Protein AF-A0A660LHN9-F1 (afdb_monomer_lite)

Structure (mmCIF, N/CA/C/O backbone):
data_AF-A0A660LHN9-F1
#
_entry.id   AF-A0A660LHN9-F1
#
loop_
_atom_site.group_PDB
_atom_site.id
_atom_site.type_symbol
_atom_site.label_atom_id
_atom_site.label_alt_id
_atom_site.label_comp_id
_atom_site.label_asym_id
_atom_site.label_entity_id
_atom_site.label_seq_id
_atom_site.pdbx_PDB_ins_code
_atom_site.Cartn_x
_atom_site.Cartn_y
_atom_site.Cartn_z
_atom_site.occupancy
_atom_site.B_iso_or_equiv
_atom_site.auth_seq_id
_atom_site.auth_comp_id
_atom_site.auth_asym_id
_atom_site.auth_atom_id
_atom_site.pdbx_PDB_model_num
ATOM 1 N N . MET A 1 1 ? -8.538 -10.626 13.670 1.00 71.25 1 MET A N 1
ATOM 2 C CA . MET A 1 1 ? -9.237 -10.385 12.396 1.00 71.25 1 M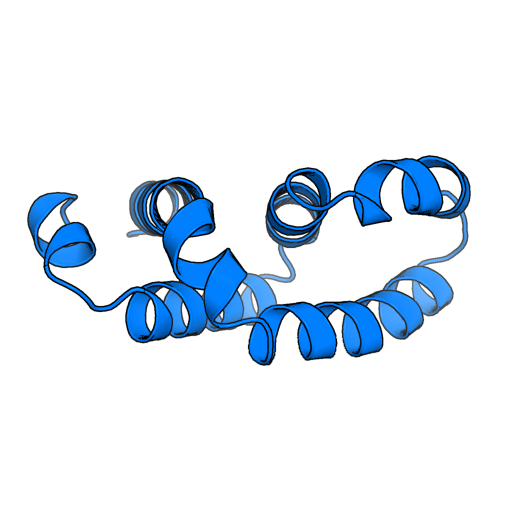ET A CA 1
ATOM 3 C C . MET A 1 1 ? -9.499 -8.906 12.288 1.00 71.25 1 MET A C 1
ATOM 5 O O . MET A 1 1 ? -10.116 -8.356 13.189 1.00 71.25 1 MET A O 1
ATOM 9 N N . THR A 1 2 ? -8.958 -8.286 11.251 1.00 85.62 2 THR A N 1
ATOM 10 C CA . THR A 1 2 ? -9.118 -6.857 10.973 1.00 85.62 2 THR A CA 1
ATOM 11 C C . THR A 1 2 ? -10.307 -6.674 10.034 1.00 85.62 2 THR A C 1
ATOM 13 O O . THR A 1 2 ? -10.441 -7.443 9.082 1.00 85.62 2 THR A O 1
ATOM 16 N N . THR A 1 3 ? -11.180 -5.701 10.290 1.00 92.06 3 THR A N 1
ATOM 17 C CA . THR A 1 3 ? -12.364 -5.443 9.450 1.00 92.06 3 THR A CA 1
ATOM 18 C C . THR A 1 3 ? -12.108 -4.356 8.405 1.00 92.06 3 THR A C 1
ATOM 20 O O . THR A 1 3 ? -11.140 -3.599 8.481 1.00 92.06 3 THR A O 1
ATOM 23 N N . PHE A 1 4 ? -12.989 -4.272 7.400 1.00 92.12 4 PHE A N 1
ATOM 24 C CA . PHE A 1 4 ? -12.913 -3.226 6.375 1.00 92.12 4 PHE A CA 1
ATOM 25 C C . PHE A 1 4 ? -13.043 -1.834 7.001 1.00 92.12 4 PHE A C 1
ATOM 27 O O . PHE A 1 4 ? -12.266 -0.948 6.675 1.00 92.12 4 PHE A O 1
ATOM 34 N N . GLU A 1 5 ? -13.982 -1.663 7.934 1.00 92.69 5 GLU A N 1
ATOM 35 C CA . GLU A 1 5 ? -14.251 -0.390 8.613 1.00 92.69 5 GLU A CA 1
ATOM 36 C C . GLU A 1 5 ? -13.043 0.085 9.434 1.00 92.69 5 GLU A C 1
ATOM 38 O O . GLU A 1 5 ? -12.707 1.267 9.416 1.00 92.69 5 GLU A O 1
ATOM 43 N N . GLU A 1 6 ? -12.346 -0.840 10.105 1.00 92.25 6 GLU A N 1
ATOM 44 C CA . GLU A 1 6 ? -11.117 -0.537 10.847 1.00 92.25 6 GLU A CA 1
ATOM 45 C C . GLU A 1 6 ? -9.983 -0.066 9.932 1.00 92.25 6 GLU A C 1
ATOM 47 O O . GLU A 1 6 ? -9.194 0.788 10.333 1.00 92.25 6 GLU A O 1
ATOM 52 N N . LEU A 1 7 ? -9.883 -0.625 8.722 1.00 94.12 7 LEU A N 1
ATOM 53 C CA . LEU A 1 7 ? -8.864 -0.254 7.740 1.00 94.12 7 LEU A CA 1
ATOM 54 C C . LEU A 1 7 ? -9.219 1.036 7.002 1.00 94.12 7 LEU A C 1
ATOM 56 O O . LEU A 1 7 ? -8.350 1.879 6.803 1.00 94.12 7 LEU A O 1
ATOM 60 N N . ASP A 1 8 ? -10.479 1.222 6.621 1.00 93.69 8 ASP A N 1
ATOM 61 C CA . ASP A 1 8 ? -10.918 2.415 5.899 1.00 93.69 8 ASP A CA 1
ATOM 62 C C . ASP A 1 8 ? -10.839 3.681 6.769 1.00 93.69 8 ASP A C 1
ATOM 64 O O . ASP A 1 8 ? -10.548 4.766 6.269 1.00 93.69 8 ASP A O 1
ATOM 68 N N . ALA A 1 9 ? -10.965 3.541 8.094 1.00 94.50 9 ALA A N 1
ATOM 69 C CA . ALA A 1 9 ? -10.730 4.632 9.040 1.00 94.50 9 ALA A CA 1
ATOM 70 C C . ALA A 1 9 ? -9.261 5.110 9.098 1.00 94.50 9 ALA A C 1
ATOM 72 O O . ALA A 1 9 ? -8.984 6.176 9.654 1.00 94.50 9 ALA A O 1
ATOM 73 N N . LEU A 1 10 ? -8.307 4.341 8.560 1.00 94.31 10 LEU A N 1
ATOM 74 C CA . LEU A 1 10 ? -6.889 4.696 8.557 1.00 94.31 10 LEU A CA 1
ATOM 75 C C . LEU A 1 10 ? -6.555 5.677 7.429 1.00 94.31 10 LEU A C 1
ATOM 77 O O . LEU A 1 10 ? -7.180 5.703 6.364 1.00 94.31 10 LEU A O 1
ATOM 81 N N . SER A 1 11 ? -5.494 6.458 7.639 1.00 94.12 11 SER A N 1
ATOM 82 C CA . SER A 1 11 ? -4.921 7.280 6.575 1.00 94.12 11 SER A CA 1
ATOM 83 C C . SER A 1 11 ? -4.318 6.400 5.477 1.00 94.12 11 SER A C 1
ATOM 85 O O . SER A 1 11 ? -3.899 5.266 5.715 1.00 94.12 11 SER A O 1
ATOM 87 N N . SER A 1 12 ? -4.237 6.928 4.259 1.00 91.75 12 SER A N 1
ATOM 88 C CA . SER A 1 12 ? -3.669 6.206 3.112 1.00 91.75 12 SER A CA 1
ATOM 89 C C . SER A 1 12 ? -2.200 5.852 3.323 1.00 91.75 12 SER A C 1
ATOM 91 O O . SER A 1 12 ? -1.767 4.777 2.921 1.00 91.75 12 SER A O 1
ATOM 93 N N . ARG A 1 13 ? -1.465 6.714 4.035 1.00 90.56 13 ARG A N 1
ATOM 94 C CA . ARG A 1 13 ? -0.089 6.458 4.469 1.00 90.56 13 ARG A CA 1
ATOM 95 C C . ARG A 1 13 ? -0.002 5.275 5.432 1.00 90.56 13 ARG A C 1
ATOM 97 O O . ARG A 1 13 ? 0.803 4.380 5.219 1.00 90.56 13 ARG A O 1
ATOM 104 N N . GLU A 1 14 ? -0.867 5.225 6.443 1.00 93.19 14 GLU A N 1
ATOM 105 C CA . GLU A 1 14 ? -0.894 4.106 7.394 1.00 93.19 14 GLU A CA 1
ATOM 106 C C . GLU A 1 14 ? -1.289 2.787 6.702 1.00 93.19 14 GLU A C 1
ATOM 108 O O . GLU A 1 14 ? -0.716 1.734 6.985 1.00 93.19 14 GLU A O 1
ATOM 113 N N . LEU A 1 15 ? -2.239 2.834 5.761 1.00 94.31 15 LEU A N 1
ATOM 114 C CA . LEU A 1 15 ? -2.608 1.683 4.932 1.00 94.31 15 LEU A CA 1
ATOM 115 C C . LEU A 1 15 ? -1.439 1.198 4.072 1.00 94.31 15 LEU A C 1
ATOM 117 O O . LEU A 1 15 ? -1.165 -0.004 4.042 1.00 94.31 15 LEU A O 1
ATOM 121 N N . HIS A 1 16 ? -0.746 2.125 3.409 1.00 91.62 16 HIS A N 1
ATOM 122 C CA . HIS A 1 16 ? 0.437 1.842 2.607 1.00 91.62 16 HIS A CA 1
ATOM 123 C C . HIS A 1 16 ? 1.525 1.173 3.452 1.00 91.62 16 HIS A C 1
ATOM 125 O O . HIS A 1 16 ? 1.957 0.068 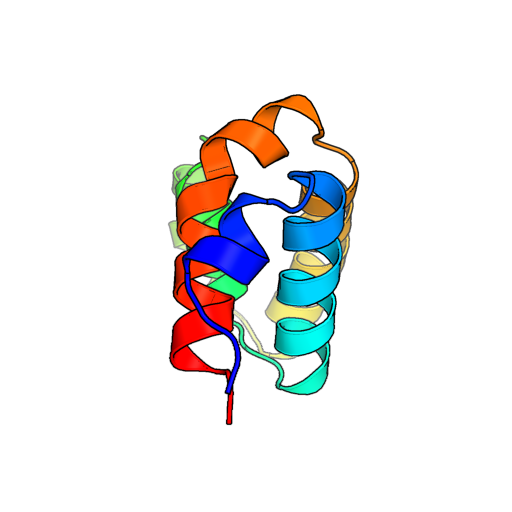3.125 1.00 91.62 16 HIS A O 1
ATOM 131 N N . ASP A 1 17 ? 1.909 1.787 4.572 1.00 90.94 17 ASP A N 1
ATOM 132 C CA . ASP A 1 17 ? 2.986 1.294 5.434 1.00 90.94 17 ASP A CA 1
ATOM 133 C C . ASP A 1 17 ? 2.685 -0.115 5.960 1.00 90.94 17 ASP A C 1
ATOM 135 O O . ASP A 1 17 ? 3.548 -0.998 5.930 1.00 90.94 17 ASP A O 1
ATOM 139 N N . ARG A 1 18 ? 1.443 -0.373 6.394 1.00 93.38 18 ARG A N 1
ATOM 140 C CA . ARG A 1 18 ? 1.026 -1.708 6.850 1.00 93.38 18 ARG A CA 1
ATOM 141 C C . ARG A 1 18 ? 1.054 -2.738 5.727 1.00 93.38 18 ARG A C 1
ATOM 143 O O . ARG A 1 18 ? 1.545 -3.849 5.940 1.00 93.38 18 ARG A O 1
ATOM 150 N N . ALA A 1 19 ? 0.527 -2.392 4.554 1.00 92.62 19 ALA A N 1
ATOM 151 C CA . ALA A 1 19 ? 0.461 -3.303 3.418 1.00 92.62 19 ALA A CA 1
ATOM 152 C C . ALA A 1 19 ? 1.865 -3.640 2.890 1.00 92.62 19 ALA A C 1
ATOM 154 O O . ALA A 1 19 ? 2.197 -4.818 2.754 1.00 92.62 19 ALA A O 1
ATOM 155 N N . VAL A 1 20 ? 2.720 -2.630 2.696 1.00 89.44 20 VAL A N 1
ATOM 156 C CA . VAL A 1 20 ? 4.108 -2.797 2.242 1.00 89.44 20 VAL A CA 1
ATOM 157 C C . VAL A 1 20 ? 4.920 -3.596 3.250 1.00 89.44 20 VAL A C 1
ATOM 159 O O . VAL A 1 20 ? 5.532 -4.587 2.867 1.00 89.44 20 VAL A O 1
ATOM 162 N N . LYS A 1 21 ? 4.873 -3.253 4.543 1.00 90.19 21 LYS A N 1
ATOM 163 C CA . LYS A 1 21 ? 5.630 -3.978 5.575 1.00 90.19 21 LYS A CA 1
ATOM 164 C C . LYS A 1 21 ? 5.242 -5.454 5.650 1.00 90.19 21 LYS A C 1
ATOM 166 O O . LYS A 1 21 ? 6.103 -6.315 5.829 1.00 90.19 21 LYS A O 1
ATOM 171 N N . ARG A 1 22 ? 3.948 -5.764 5.513 1.00 91.50 22 ARG A N 1
ATOM 172 C CA . ARG A 1 22 ? 3.482 -7.155 5.472 1.00 91.50 22 ARG A CA 1
ATOM 173 C C . ARG A 1 22 ? 3.960 -7.858 4.201 1.00 91.50 22 ARG A C 1
ATOM 175 O O . ARG A 1 22 ? 4.479 -8.965 4.291 1.00 91.50 22 ARG A O 1
ATOM 182 N N . ALA A 1 23 ? 3.816 -7.231 3.037 1.00 89.44 23 ALA A N 1
ATOM 183 C CA . ALA A 1 23 ? 4.291 -7.788 1.772 1.00 89.44 23 ALA A CA 1
ATOM 184 C C . ALA A 1 23 ? 5.810 -8.011 1.747 1.00 89.44 23 ALA A C 1
ATOM 186 O O . ALA A 1 23 ? 6.251 -9.051 1.270 1.00 89.44 23 ALA A O 1
ATOM 187 N N . GLU A 1 24 ? 6.608 -7.111 2.329 1.00 86.12 24 GLU A N 1
ATOM 188 C CA . GLU A 1 24 ? 8.055 -7.294 2.502 1.00 86.12 24 GLU A CA 1
ATOM 189 C C . GLU A 1 24 ? 8.359 -8.512 3.386 1.00 86.12 24 GLU A C 1
ATOM 191 O O . GLU A 1 24 ? 9.209 -9.329 3.038 1.00 86.12 24 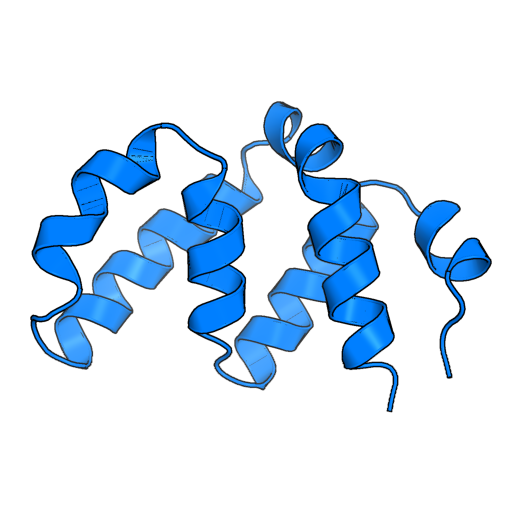GLU A O 1
ATOM 196 N N . HIS A 1 25 ? 7.639 -8.679 4.503 1.00 87.19 25 HIS A N 1
ATOM 197 C CA . HIS A 1 25 ? 7.836 -9.816 5.407 1.00 87.19 25 HIS A CA 1
ATOM 198 C C . HIS A 1 25 ? 7.530 -11.168 4.745 1.00 87.19 25 HIS A C 1
ATOM 200 O O . HIS A 1 25 ? 8.200 -12.160 5.029 1.00 87.19 25 HIS A O 1
ATOM 206 N N . HIS A 1 26 ? 6.537 -11.204 3.855 1.00 85.44 26 HIS A N 1
ATOM 207 C CA . HIS A 1 26 ? 6.110 -12.415 3.152 1.00 85.44 26 HIS A CA 1
ATOM 208 C C . HIS A 1 26 ? 6.710 -12.571 1.749 1.00 85.44 26 HIS A C 1
ATOM 210 O O . HIS A 1 26 ? 6.419 -13.565 1.086 1.00 85.44 26 HIS A O 1
ATOM 216 N N . LEU A 1 27 ? 7.544 -11.624 1.303 1.00 84.31 27 LEU A N 1
ATOM 217 C CA . LEU A 1 27 ? 8.076 -11.562 -0.061 1.00 84.31 27 LEU A CA 1
ATOM 218 C C . LEU A 1 27 ? 6.962 -11.651 -1.127 1.00 84.31 27 LEU A C 1
ATOM 220 O O . LEU A 1 27 ? 7.098 -12.359 -2.126 1.00 84.31 27 LEU A O 1
ATOM 224 N N . ASP A 1 28 ? 5.845 -10.942 -0.917 1.00 85.81 28 ASP A N 1
ATOM 225 C CA . ASP A 1 28 ? 4.700 -10.963 -1.837 1.00 85.81 28 ASP A CA 1
ATOM 226 C C . ASP A 1 28 ? 4.963 -10.094 -3.077 1.00 85.81 28 ASP A C 1
ATOM 228 O O . ASP A 1 28 ? 4.540 -8.941 -3.196 1.00 85.81 28 ASP A O 1
ATOM 232 N N . VAL A 1 29 ? 5.676 -10.684 -4.034 1.00 79.31 29 VAL A N 1
ATOM 233 C CA . VAL A 1 29 ? 6.001 -10.072 -5.328 1.00 79.31 29 VAL A CA 1
ATOM 234 C C . VAL A 1 29 ? 4.734 -9.706 -6.112 1.00 79.31 29 VAL A C 1
ATOM 236 O O . VAL A 1 29 ? 4.714 -8.701 -6.820 1.00 79.31 29 VAL A O 1
ATOM 239 N N . LYS A 1 30 ? 3.643 -10.467 -5.957 1.00 80.81 30 LYS A N 1
ATOM 240 C CA . LYS A 1 30 ? 2.387 -10.230 -6.680 1.00 80.81 30 LYS A CA 1
ATOM 241 C C . LYS A 1 30 ? 1.686 -8.965 -6.190 1.00 80.81 30 LYS A C 1
ATOM 243 O O . LYS A 1 30 ? 1.128 -8.229 -7.005 1.00 80.81 30 LYS A O 1
ATOM 248 N N . PHE A 1 31 ? 1.716 -8.697 -4.887 1.00 86.50 31 PHE A N 1
ATOM 249 C CA . PHE A 1 31 ? 1.201 -7.450 -4.328 1.00 86.50 31 PHE A CA 1
ATOM 250 C C . PHE A 1 31 ? 1.949 -6.233 -4.884 1.00 86.50 31 PHE A C 1
ATOM 252 O O . PHE A 1 31 ? 1.312 -5.277 -5.330 1.00 86.50 31 PHE A O 1
ATOM 259 N N . PHE A 1 32 ? 3.283 -6.288 -4.931 1.00 82.62 32 PHE A N 1
ATOM 260 C CA . PHE A 1 32 ? 4.083 -5.192 -5.480 1.00 82.62 32 PHE A CA 1
ATOM 261 C C . PHE A 1 32 ? 3.826 -4.974 -6.971 1.00 82.62 32 PHE A C 1
ATOM 263 O O . PHE A 1 32 ? 3.639 -3.831 -7.384 1.00 82.62 32 PHE A O 1
ATOM 270 N N . TRP A 1 33 ? 3.694 -6.046 -7.759 1.00 77.56 33 TRP A N 1
ATOM 271 C CA . TRP A 1 33 ? 3.254 -5.936 -9.152 1.00 77.56 33 TRP A CA 1
ATOM 272 C C . TRP A 1 33 ? 1.895 -5.255 -9.280 1.00 77.56 33 TRP A C 1
ATOM 274 O O . TRP A 1 33 ? 1.753 -4.339 -10.079 1.00 77.56 33 TRP A O 1
ATOM 284 N N . ARG A 1 34 ? 0.915 -5.628 -8.450 1.00 83.31 34 ARG A N 1
ATOM 285 C CA . ARG A 1 34 ? -0.421 -5.017 -8.477 1.00 83.31 34 ARG A CA 1
ATOM 286 C C . ARG A 1 34 ? -0.395 -3.527 -8.140 1.00 83.31 34 ARG A C 1
ATOM 288 O O . ARG A 1 34 ? -1.159 -2.774 -8.732 1.00 83.31 34 ARG A O 1
ATOM 295 N N . LEU A 1 35 ? 0.473 -3.096 -7.222 1.00 82.44 35 LEU A N 1
ATOM 296 C CA . LEU A 1 35 ? 0.669 -1.669 -6.972 1.00 82.44 35 LEU A CA 1
ATOM 297 C C . LEU A 1 35 ? 1.226 -0.976 -8.213 1.00 82.44 35 LEU A C 1
ATOM 299 O O . LEU A 1 35 ? 0.718 0.074 -8.587 1.00 82.44 35 LEU A O 1
ATOM 303 N N . LEU A 1 36 ? 2.231 -1.557 -8.864 1.00 74.62 36 LEU A N 1
ATOM 304 C CA . LEU A 1 36 ? 2.891 -0.961 -10.026 1.00 74.62 36 LEU A CA 1
ATOM 305 C C . LEU A 1 36 ? 2.009 -0.895 -11.261 1.00 74.62 36 LEU A C 1
ATOM 307 O O . LEU A 1 36 ? 2.080 0.096 -11.982 1.00 74.62 36 LEU A O 1
ATOM 311 N N . SER A 1 37 ? 1.155 -1.899 -11.457 1.00 70.44 37 SER A N 1
ATOM 312 C CA . SER A 1 37 ? 0.177 -1.974 -12.544 1.00 70.44 37 SER A CA 1
ATOM 313 C C . SER A 1 37 ? -0.794 -0.794 -12.601 1.00 70.44 37 SER A C 1
ATOM 315 O O . SER A 1 37 ? -1.367 -0.530 -13.650 1.00 70.44 37 SER A O 1
ATOM 317 N N . GLU A 1 38 ? -0.962 -0.064 -11.499 1.00 67.81 38 GLU A N 1
ATOM 318 C CA . GLU A 1 38 ? -1.824 1.124 -11.428 1.00 67.81 38 GLU A CA 1
ATOM 319 C C . GLU A 1 38 ? -1.067 2.432 -11.724 1.00 67.81 38 GLU A C 1
ATOM 321 O O . GLU A 1 38 ? -1.652 3.512 -11.718 1.00 67.81 38 GLU A O 1
ATOM 326 N N . THR A 1 39 ? 0.234 2.348 -12.020 1.00 56.16 39 THR A N 1
ATOM 327 C CA . THR A 1 39 ? 1.036 3.460 -12.549 1.00 56.16 39 THR A CA 1
ATOM 328 C C . THR A 1 39 ? 1.404 3.231 -14.013 1.00 56.16 39 THR A C 1
ATOM 330 O O . THR A 1 39 ? 1.634 2.089 -14.404 1.00 56.16 39 THR A O 1
ATOM 333 N N . PRO A 1 40 ? 1.591 4.293 -14.821 1.00 47.97 40 PRO A N 1
ATOM 334 C CA . PRO A 1 40 ? 2.044 4.171 -16.213 1.00 47.97 40 PRO A CA 1
ATOM 335 C C . PRO A 1 40 ? 3.374 3.411 -16.391 1.00 47.97 40 PRO A C 1
ATOM 337 O O . PRO A 1 40 ? 3.683 2.953 -17.484 1.00 47.97 40 PRO A O 1
ATOM 340 N N . ALA A 1 41 ? 4.167 3.249 -15.325 1.00 48.72 41 ALA A N 1
ATOM 341 C CA . ALA A 1 41 ? 5.402 2.462 -15.329 1.00 48.72 41 ALA A CA 1
ATOM 342 C C . ALA A 1 41 ? 5.175 0.943 -15.500 1.00 48.72 41 ALA A C 1
ATOM 344 O O . ALA A 1 41 ? 6.122 0.219 -15.798 1.00 48.72 41 ALA A O 1
ATOM 345 N N . ALA A 1 42 ? 3.939 0.463 -15.335 1.00 48.41 42 ALA A N 1
ATOM 346 C CA . ALA A 1 42 ? 3.557 -0.932 -15.534 1.00 48.41 42 ALA A CA 1
ATOM 347 C C . ALA A 1 42 ? 3.831 -1.442 -16.952 1.00 48.41 42 ALA A C 1
ATOM 349 O O . ALA A 1 42 ? 4.402 -2.517 -17.117 1.00 48.41 42 ALA A O 1
ATOM 350 N N . GLU A 1 43 ? 3.472 -0.644 -17.961 1.00 48.16 43 GLU A N 1
ATOM 351 C CA . GLU A 1 43 ? 3.645 -0.998 -19.375 1.00 48.16 43 GLU A CA 1
ATOM 352 C C . GLU A 1 43 ? 5.131 -1.102 -19.759 1.00 48.16 43 GLU A C 1
ATOM 354 O O . GLU A 1 43 ? 5.490 -1.834 -20.676 1.00 48.16 43 GLU A O 1
ATOM 359 N N . ALA A 1 44 ? 6.017 -0.403 -19.039 1.00 49.31 44 ALA A N 1
ATOM 360 C CA . ALA A 1 44 ? 7.458 -0.434 -19.284 1.00 49.31 44 ALA A CA 1
ATOM 361 C C . ALA A 1 44 ? 8.155 -1.660 -18.664 1.00 49.31 44 ALA A C 1
ATOM 363 O O . ALA A 1 44 ? 9.201 -2.075 -19.155 1.00 49.31 44 ALA A O 1
ATOM 364 N N . ALA A 1 45 ? 7.593 -2.237 -17.597 1.00 48.41 45 ALA A N 1
ATOM 365 C CA . ALA A 1 45 ? 8.204 -3.333 -16.841 1.00 48.41 45 ALA A CA 1
ATOM 366 C C . ALA A 1 45 ? 7.727 -4.733 -17.271 1.00 48.41 45 ALA A C 1
ATOM 368 O O . ALA A 1 45 ? 8.363 -5.731 -16.933 1.00 48.41 45 ALA A O 1
ATOM 369 N N . GLU A 1 46 ? 6.635 -4.819 -18.038 1.00 50.22 46 GLU A N 1
ATOM 370 C CA . GLU A 1 46 ? 6.063 -6.083 -18.528 1.00 50.22 46 GLU A CA 1
ATOM 371 C C . GLU A 1 46 ? 7.032 -6.868 -19.443 1.00 50.22 46 GLU A C 1
ATOM 373 O O . GLU A 1 46 ? 6.888 -8.077 -19.605 1.00 50.22 46 GLU A O 1
ATOM 378 N N . GLY A 1 47 ? 8.072 -6.213 -19.978 1.00 47.53 47 GLY A N 1
ATOM 379 C CA . GLY A 1 47 ? 9.132 -6.844 -20.774 1.00 47.53 47 GLY A CA 1
ATOM 380 C C . GLY A 1 47 ? 10.341 -7.395 -19.997 1.00 47.53 47 GLY A C 1
ATOM 381 O O . GLY A 1 47 ? 11.109 -8.154 -20.584 1.00 47.53 47 GLY A O 1
ATOM 382 N N . ASP A 1 48 ? 10.527 -7.047 -18.715 1.00 46.50 48 ASP A N 1
ATOM 383 C CA . ASP A 1 48 ? 11.764 -7.347 -17.953 1.00 46.50 48 ASP A CA 1
ATOM 384 C C . ASP A 1 48 ? 11.583 -8.383 -16.825 1.00 46.50 48 ASP A C 1
ATOM 386 O O . ASP A 1 48 ? 12.555 -8.896 -16.275 1.00 46.50 48 ASP A O 1
ATOM 390 N N . ALA A 1 49 ? 10.344 -8.754 -16.484 1.00 50.50 49 ALA A N 1
ATOM 391 C CA . ALA A 1 49 ? 10.048 -9.647 -15.356 1.00 50.50 49 ALA A CA 1
ATOM 392 C C . ALA A 1 49 ? 10.531 -11.109 -15.531 1.00 50.50 49 ALA A C 1
ATOM 394 O O . ALA A 1 49 ? 10.479 -11.888 -14.578 1.00 50.50 49 ALA A O 1
ATOM 395 N N . GLU A 1 50 ? 10.985 -11.499 -16.729 1.00 49.16 50 GLU A N 1
ATOM 396 C CA . GLU A 1 50 ? 11.485 -12.852 -17.029 1.00 49.16 50 GLU A CA 1
ATOM 397 C C . GLU A 1 50 ? 12.972 -13.047 -16.658 1.00 49.16 50 GLU A C 1
ATOM 399 O O . GLU A 1 50 ? 13.482 -14.170 -16.680 1.00 49.16 50 GLU A O 1
ATOM 404 N N . GLN A 1 51 ? 13.684 -11.979 -16.286 1.00 45.12 51 GLN A N 1
ATOM 405 C CA . GLN A 1 51 ? 15.129 -12.018 -16.062 1.00 45.12 51 GLN A CA 1
ATOM 406 C C . GLN A 1 51 ? 15.454 -12.135 -14.561 1.00 45.12 51 GLN A C 1
ATOM 408 O O . GLN A 1 51 ? 15.209 -11.220 -13.788 1.00 45.12 51 GLN A O 1
ATOM 413 N N . GLY A 1 52 ? 15.967 -13.304 -14.148 1.00 51.50 52 GLY A N 1
ATOM 414 C CA . GLY A 1 52 ? 16.794 -13.542 -12.949 1.00 51.50 52 GLY A CA 1
ATOM 415 C C . GLY A 1 52 ? 16.281 -13.100 -11.561 1.00 51.50 52 GLY A C 1
ATOM 416 O O . GLY A 1 52 ? 16.015 -11.937 -11.293 1.00 51.50 52 GLY A O 1
ATOM 417 N N . GLN A 1 53 ? 16.300 -14.007 -10.574 1.00 48.62 53 GLN A N 1
ATOM 418 C CA . GLN A 1 53 ? 15.943 -13.689 -9.174 1.00 48.62 53 GLN A CA 1
ATOM 419 C C . GLN A 1 53 ? 16.757 -12.519 -8.562 1.00 48.62 53 GLN A C 1
ATOM 421 O O . GLN A 1 53 ? 16.232 -11.788 -7.724 1.00 48.62 53 GLN A O 1
ATOM 426 N N . GLU A 1 54 ? 18.014 -12.315 -8.980 1.00 48.47 54 GLU A N 1
ATOM 427 C CA . GLU A 1 54 ? 18.855 -11.182 -8.545 1.00 48.47 54 GLU A CA 1
ATOM 428 C C . GLU A 1 54 ? 18.486 -9.849 -9.218 1.00 48.47 54 GLU A C 1
ATOM 430 O O . GLU A 1 54 ? 18.537 -8.799 -8.574 1.00 48.47 54 GLU A O 1
ATOM 435 N N . GLU A 1 55 ? 18.067 -9.874 -10.483 1.00 49.72 55 GLU A N 1
ATOM 436 C CA . GLU A 1 55 ? 17.685 -8.673 -11.236 1.00 49.72 55 GLU A CA 1
ATOM 437 C C . GLU A 1 55 ? 16.305 -8.167 -10.793 1.00 49.72 55 GLU A C 1
ATOM 439 O O . GLU A 1 55 ? 16.143 -6.974 -10.513 1.00 49.72 55 GLU A O 1
ATOM 444 N N . VAL A 1 56 ? 15.360 -9.085 -10.552 1.00 51.72 56 VAL A N 1
ATOM 445 C CA . VAL A 1 56 ? 14.066 -8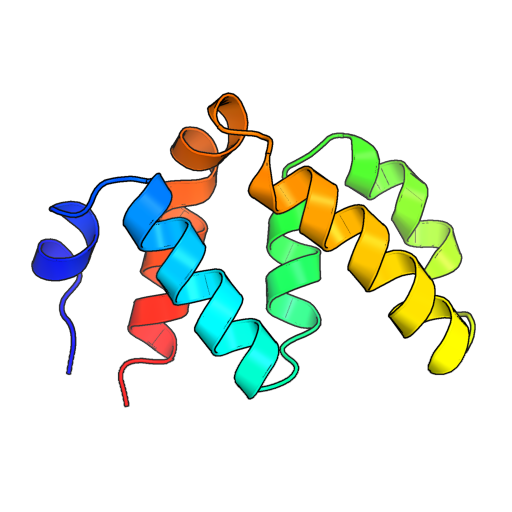.792 -9.908 1.00 51.72 56 VAL A CA 1
ATOM 446 C C . VAL A 1 56 ? 14.264 -8.143 -8.531 1.00 51.72 56 VAL A C 1
ATOM 448 O O . VAL A 1 56 ? 13.592 -7.163 -8.197 1.00 51.72 56 VAL A O 1
ATOM 451 N N . ALA A 1 57 ? 15.215 -8.637 -7.728 1.00 51.62 57 ALA A N 1
ATOM 452 C CA . ALA A 1 57 ? 15.518 -8.067 -6.416 1.00 51.62 57 ALA A CA 1
ATOM 453 C C . ALA A 1 57 ? 16.101 -6.642 -6.507 1.00 51.62 57 ALA A C 1
ATOM 455 O O . ALA A 1 57 ? 15.704 -5.768 -5.732 1.00 51.62 57 ALA A O 1
ATOM 456 N N . HIS A 1 58 ? 17.003 -6.368 -7.455 1.00 52.06 58 HIS A N 1
ATOM 457 C CA . HIS A 1 58 ? 17.579 -5.031 -7.635 1.00 52.06 58 HIS A CA 1
ATOM 458 C C . HIS A 1 58 ? 16.542 -4.001 -8.118 1.00 52.06 58 HIS A C 1
ATOM 460 O O . HIS A 1 58 ? 16.487 -2.890 -7.582 1.00 52.06 58 HIS A O 1
ATOM 466 N N . TRP A 1 59 ? 15.676 -4.381 -9.064 1.00 56.28 59 TRP A N 1
ATOM 467 C CA . TRP A 1 59 ? 14.584 -3.526 -9.539 1.00 56.28 59 TRP A CA 1
ATOM 468 C C . TRP A 1 59 ? 13.556 -3.246 -8.434 1.00 56.28 59 TRP A C 1
ATOM 470 O O . TRP A 1 59 ? 13.170 -2.093 -8.223 1.00 56.28 59 TRP A O 1
ATOM 480 N N . SER A 1 60 ? 13.206 -4.265 -7.637 1.00 59.47 60 SER A N 1
ATOM 481 C CA . SER A 1 60 ? 12.238 -4.124 -6.544 1.00 59.47 60 SER A CA 1
ATOM 482 C C . SER A 1 60 ? 12.600 -3.023 -5.544 1.00 59.47 60 SER A C 1
ATOM 484 O O . SER A 1 60 ? 11.711 -2.306 -5.108 1.00 59.47 60 SER A O 1
ATOM 486 N N . ARG A 1 61 ? 13.882 -2.793 -5.217 1.00 63.62 61 ARG A N 1
ATOM 487 C CA . ARG A 1 61 ? 14.268 -1.727 -4.269 1.00 63.62 61 ARG A CA 1
ATOM 488 C C . ARG A 1 61 ? 13.991 -0.321 -4.788 1.00 63.62 61 ARG A C 1
ATOM 490 O O . ARG A 1 61 ? 13.449 0.485 -4.042 1.00 63.62 61 ARG A O 1
ATOM 497 N N . GLN A 1 62 ? 14.370 -0.026 -6.030 1.00 66.25 62 GLN A N 1
ATOM 498 C CA . GLN A 1 62 ? 14.146 1.301 -6.621 1.00 66.25 62 GLN A CA 1
ATOM 499 C C . GLN A 1 62 ? 12.652 1.570 -6.779 1.00 66.25 62 GLN A C 1
ATOM 501 O O . GLN A 1 62 ? 12.158 2.654 -6.490 1.00 66.25 62 GLN A O 1
ATOM 506 N N . VAL A 1 63 ? 11.917 0.538 -7.170 1.00 66.69 63 VAL A N 1
ATOM 507 C CA . VAL A 1 63 ? 10.474 0.598 -7.317 1.00 66.69 63 VAL A CA 1
ATOM 508 C C . VAL A 1 63 ? 9.753 0.775 -5.978 1.00 66.69 63 VAL A C 1
ATOM 510 O O . VAL A 1 63 ? 8.866 1.616 -5.861 1.00 66.69 63 VAL A O 1
ATOM 513 N N . LEU A 1 64 ? 10.149 0.027 -4.948 1.00 66.50 64 LEU A N 1
ATOM 514 C CA . LEU A 1 64 ? 9.629 0.179 -3.588 1.00 66.50 64 LEU A CA 1
ATOM 515 C C . LEU A 1 64 ? 9.917 1.567 -3.007 1.00 66.50 64 LEU A C 1
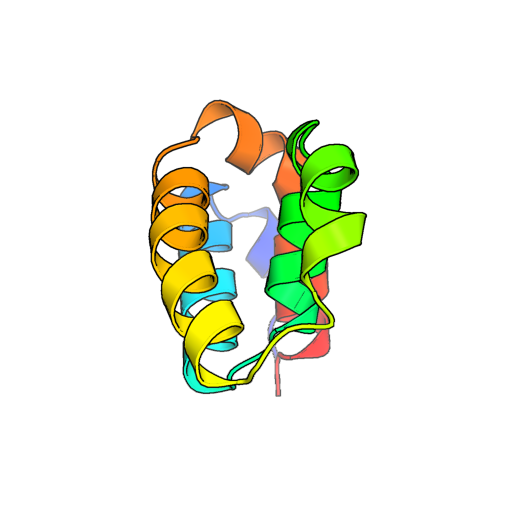ATOM 517 O O . LEU A 1 64 ? 9.157 2.034 -2.161 1.00 66.50 64 LEU A O 1
ATOM 521 N N . ASP A 1 65 ? 11.010 2.205 -3.424 1.00 70.88 65 ASP A N 1
ATOM 522 C CA . ASP A 1 65 ? 11.346 3.570 -3.026 1.00 70.88 65 ASP A CA 1
ATOM 523 C C . ASP A 1 65 ? 10.419 4.595 -3.696 1.00 70.88 65 ASP A C 1
ATOM 525 O O . ASP A 1 65 ? 9.889 5.473 -3.016 1.00 70.88 65 ASP A O 1
ATOM 529 N N . VAL A 1 66 ? 10.115 4.421 -4.990 1.00 70.06 66 VAL A N 1
ATOM 530 C CA . VAL A 1 66 ? 9.109 5.231 -5.706 1.00 70.06 66 VAL A CA 1
ATOM 531 C C . VAL A 1 66 ? 7.730 5.078 -5.063 1.00 70.06 66 VAL A C 1
ATOM 533 O O . VAL A 1 66 ? 7.082 6.074 -4.750 1.00 70.06 66 VAL A O 1
ATOM 536 N N . LEU A 1 67 ? 7.299 3.841 -4.793 1.00 70.44 67 LEU A N 1
ATOM 537 C CA . LEU A 1 67 ? 6.006 3.568 -4.154 1.00 70.44 67 LEU A CA 1
ATOM 538 C C . LEU A 1 67 ? 5.887 4.206 -2.760 1.00 70.44 67 LEU A C 1
ATOM 540 O O . LEU A 1 67 ? 4.787 4.591 -2.371 1.00 70.44 67 LEU A O 1
ATOM 544 N N . ARG A 1 68 ? 6.997 4.329 -2.021 1.00 70.19 68 ARG A N 1
ATOM 545 C CA . ARG A 1 68 ? 7.038 4.936 -0.679 1.00 70.19 68 ARG A CA 1
ATOM 546 C C . ARG A 1 68 ? 6.914 6.458 -0.673 1.00 70.19 68 ARG A C 1
ATOM 548 O O . ARG A 1 68 ? 6.460 7.019 0.325 1.00 70.19 68 ARG A O 1
ATOM 555 N N . HIS A 1 69 ? 7.346 7.120 -1.742 1.00 70.19 69 HIS A N 1
ATOM 556 C CA . HIS A 1 69 ? 7.417 8.584 -1.810 1.00 70.19 69 HIS A CA 1
ATOM 557 C C . HIS A 1 69 ? 6.280 9.220 -2.622 1.00 70.19 69 HIS A C 1
ATOM 559 O O . HIS A 1 69 ? 6.110 10.435 -2.577 1.00 70.19 69 HIS A O 1
ATOM 565 N N . ASP A 1 70 ? 5.483 8.420 -3.327 1.00 73.38 70 ASP A N 1
ATOM 566 C CA . ASP A 1 70 ? 4.369 8.890 -4.152 1.00 73.38 70 ASP A CA 1
ATOM 567 C C . ASP A 1 70 ? 3.073 9.039 -3.333 1.00 73.38 70 ASP A C 1
ATOM 569 O O . ASP A 1 70 ? 2.180 8.191 -3.381 1.00 73.38 70 ASP A O 1
ATOM 573 N N . GLU A 1 71 ? 2.989 10.112 -2.537 1.00 71.69 71 GLU A N 1
ATOM 574 C CA . GLU A 1 71 ? 1.822 10.413 -1.690 1.00 71.69 71 GLU A CA 1
ATOM 575 C C . GLU A 1 71 ? 0.529 10.602 -2.493 1.00 71.69 71 GLU A C 1
ATOM 577 O O . GLU A 1 71 ? -0.532 10.165 -2.046 1.00 71.69 71 GLU A O 1
ATOM 582 N N . GLU A 1 72 ? 0.608 11.198 -3.686 1.00 73.06 72 GLU A N 1
ATOM 583 C CA . GLU A 1 72 ? -0.557 11.421 -4.551 1.00 73.06 72 GLU A CA 1
ATOM 584 C C . GLU A 1 72 ? -1.152 10.091 -5.035 1.00 73.06 72 GLU A C 1
ATOM 586 O O . GLU A 1 72 ? -2.375 9.930 -5.078 1.00 73.06 72 GLU A O 1
ATOM 591 N N . ALA A 1 73 ? -0.313 9.090 -5.318 1.00 77.12 73 ALA A N 1
ATOM 592 C CA . ALA A 1 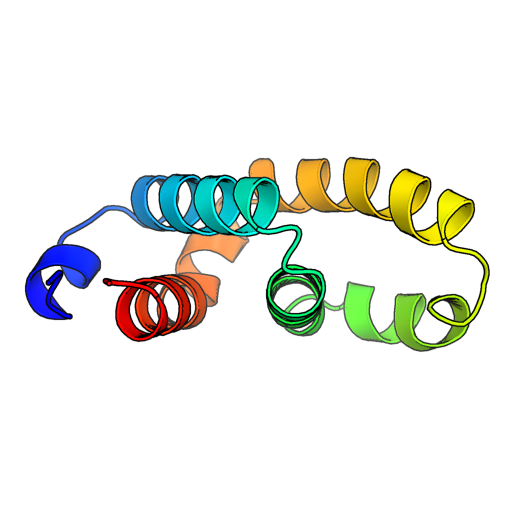73 ? -0.795 7.765 -5.686 1.00 77.12 73 ALA A CA 1
ATOM 593 C C . ALA A 1 73 ? -1.216 6.894 -4.490 1.00 77.12 73 ALA A C 1
ATOM 595 O O . ALA A 1 73 ? -1.839 5.851 -4.704 1.00 77.12 73 ALA A O 1
ATOM 596 N N . MET A 1 74 ? -0.905 7.263 -3.240 1.00 84.38 74 MET A N 1
ATOM 597 C CA . MET A 1 74 ? -1.338 6.480 -2.071 1.00 84.38 74 MET A CA 1
ATOM 598 C C . MET A 1 74 ? -2.858 6.489 -1.914 1.00 84.38 74 MET A C 1
ATOM 600 O O . MET A 1 74 ? -3.440 5.448 -1.605 1.00 84.38 74 MET A O 1
ATOM 604 N N . ASP A 1 75 ? -3.505 7.627 -2.166 1.00 85.25 75 ASP A N 1
ATOM 605 C CA . ASP A 1 75 ? -4.963 7.744 -2.091 1.00 85.25 75 ASP A CA 1
ATOM 606 C C . ASP A 1 75 ? -5.653 6.884 -3.154 1.00 85.25 75 ASP A C 1
ATOM 608 O O . ASP A 1 75 ? -6.573 6.126 -2.837 1.00 85.25 75 ASP A O 1
ATOM 612 N N . ALA A 1 76 ? -5.155 6.922 -4.393 1.00 86.50 76 ALA A N 1
ATOM 613 C CA . ALA A 1 76 ? -5.667 6.096 -5.485 1.00 86.50 76 ALA A CA 1
ATOM 614 C C . ALA A 1 76 ? -5.522 4.591 -5.193 1.00 86.50 76 ALA A C 1
ATOM 616 O O . ALA A 1 76 ? -6.407 3.800 -5.512 1.00 86.50 76 ALA A O 1
ATOM 617 N N . ARG A 1 77 ? -4.436 4.193 -4.517 1.00 88.56 77 ARG A N 1
ATOM 618 C CA . ARG A 1 77 ? -4.141 2.792 -4.183 1.00 88.56 77 ARG A CA 1
ATOM 619 C C . ARG A 1 77 ? -4.802 2.300 -2.889 1.00 88.56 77 ARG A C 1
ATOM 621 O O . ARG A 1 77 ? -4.703 1.105 -2.598 1.00 88.56 77 ARG A O 1
ATOM 628 N N . ARG A 1 78 ? -5.526 3.146 -2.135 1.00 92.25 78 ARG A N 1
ATOM 629 C CA . ARG A 1 78 ? -6.251 2.744 -0.904 1.00 92.25 78 ARG A CA 1
ATOM 630 C C . ARG A 1 78 ? -7.047 1.444 -1.052 1.00 92.25 78 ARG A C 1
ATOM 632 O O . ARG A 1 78 ? -6.887 0.579 -0.187 1.00 92.25 78 ARG A O 1
ATOM 639 N N . PRO A 1 79 ? -7.860 1.244 -2.112 1.00 91.94 79 PRO A N 1
ATOM 640 C CA . PRO A 1 79 ? -8.642 0.019 -2.248 1.00 91.94 79 PRO A CA 1
ATOM 641 C C . PRO A 1 79 ? -7.759 -1.232 -2.318 1.00 91.94 79 PRO A C 1
ATOM 643 O O . PRO A 1 79 ? -8.132 -2.272 -1.785 1.00 91.94 79 PRO A O 1
ATOM 646 N N . ILE A 1 80 ? -6.568 -1.128 -2.917 1.00 91.31 80 ILE A N 1
ATOM 647 C CA . ILE A 1 80 ? -5.603 -2.228 -3.039 1.00 91.31 80 ILE A CA 1
ATOM 648 C C . ILE A 1 80 ? -4.996 -2.559 -1.674 1.00 91.31 80 ILE A C 1
ATOM 650 O O . ILE A 1 80 ? -4.881 -3.736 -1.332 1.00 91.31 80 ILE A O 1
ATOM 654 N N . TYR A 1 81 ? -4.641 -1.546 -0.877 1.00 93.06 81 TYR A N 1
ATOM 655 C CA . TYR A 1 81 ? -4.104 -1.750 0.471 1.00 93.06 81 TYR A CA 1
ATOM 656 C C . TYR A 1 81 ? -5.122 -2.417 1.396 1.00 93.06 81 TYR A C 1
ATOM 658 O O . TYR A 1 81 ? -4.790 -3.390 2.072 1.00 93.06 81 TYR A O 1
ATOM 666 N N . ILE A 1 82 ? -6.366 -1.925 1.401 1.00 94.25 82 ILE A N 1
ATOM 667 C CA . ILE A 1 82 ? -7.444 -2.478 2.231 1.00 94.25 82 ILE A CA 1
ATOM 668 C C . ILE A 1 82 ? -7.733 -3.923 1.817 1.00 94.25 82 ILE A C 1
ATOM 670 O O . ILE A 1 82 ? -7.757 -4.815 2.662 1.00 94.25 82 ILE A O 1
ATOM 674 N N . ASP A 1 83 ? -7.880 -4.172 0.515 1.00 93.38 83 ASP A N 1
ATOM 675 C CA . ASP A 1 83 ? -8.093 -5.508 -0.039 1.00 93.38 83 ASP A CA 1
ATOM 676 C C . ASP A 1 83 ? -6.977 -6.485 0.355 1.00 93.38 83 ASP A C 1
ATOM 678 O O . ASP A 1 83 ? -7.239 -7.607 0.794 1.00 93.38 83 ASP A O 1
ATOM 682 N N . TYR A 1 84 ? -5.722 -6.049 0.237 1.00 94.56 84 TYR A N 1
ATOM 683 C CA . TYR A 1 84 ? -4.565 -6.855 0.599 1.00 94.56 84 TYR A CA 1
ATOM 684 C C . TYR A 1 84 ? -4.539 -7.181 2.095 1.00 94.56 84 TYR A C 1
ATOM 686 O O . TYR A 1 84 ? -4.381 -8.344 2.466 1.00 94.56 84 TYR A O 1
ATOM 694 N N . LEU A 1 85 ? -4.737 -6.184 2.957 1.00 93.75 85 LEU A N 1
ATOM 695 C CA . LEU A 1 85 ? -4.715 -6.370 4.407 1.00 93.75 85 LEU A CA 1
ATOM 696 C C . LEU A 1 85 ? -5.878 -7.237 4.900 1.00 93.75 85 LEU A C 1
ATOM 698 O O . LEU A 1 85 ? -5.667 -8.053 5.791 1.00 93.75 85 LEU A O 1
ATOM 702 N N . LEU A 1 86 ? -7.066 -7.133 4.296 1.00 94.62 86 LEU A N 1
ATOM 703 C CA . LEU A 1 86 ? -8.209 -7.991 4.625 1.00 94.62 86 LEU A CA 1
ATOM 704 C C . LEU A 1 86 ? -7.937 -9.459 4.310 1.00 94.62 86 LEU A C 1
ATOM 706 O O . LEU A 1 86 ? -8.145 -10.319 5.169 1.00 94.62 86 LEU A O 1
ATOM 710 N N . ARG A 1 87 ? -7.439 -9.743 3.099 1.00 91.69 87 ARG A N 1
ATOM 711 C CA . ARG A 1 87 ? -7.117 -11.109 2.649 1.00 91.69 87 ARG A CA 1
ATOM 712 C C . ARG A 1 87 ? -6.027 -11.766 3.489 1.00 91.69 87 ARG A C 1
ATOM 714 O O . ARG A 1 87 ? -5.973 -12.987 3.548 1.00 91.69 87 ARG A O 1
ATOM 721 N N . HIS A 1 88 ? -5.183 -10.961 4.125 1.00 90.50 88 HIS A N 1
ATOM 722 C CA . HIS A 1 88 ? -4.082 -11.429 4.952 1.00 90.50 88 HIS A CA 1
ATOM 723 C C . HIS A 1 88 ? -4.266 -11.040 6.429 1.00 90.50 88 HIS A C 1
ATOM 725 O O . HIS A 1 88 ? -3.287 -10.855 7.136 1.00 90.50 88 HIS A O 1
ATOM 731 N N . SER A 1 89 ? -5.495 -10.888 6.927 1.00 79.75 89 SER A N 1
ATOM 732 C CA . SER A 1 89 ? -5.759 -10.487 8.324 1.00 79.75 89 SER A CA 1
ATOM 733 C C . SER A 1 89 ? -5.759 -11.645 9.344 1.00 79.75 89 SER A C 1
ATOM 735 O O . SER A 1 89 ? -6.277 -11.491 10.459 1.00 79.75 89 SER A O 1
ATOM 737 N N . GLU A 1 90 ? -5.167 -12.782 8.963 1.00 59.81 90 GLU A N 1
ATOM 738 C CA . GLU A 1 90 ? -4.947 -13.977 9.794 1.00 59.81 90 GLU A CA 1
ATOM 739 C C . GLU A 1 90 ? -3.654 -13.895 10.617 1.00 59.81 90 GLU A C 1
ATOM 741 O O . GLU A 1 90 ? -2.617 -13.419 10.077 1.00 59.81 90 GLU A O 1
#

Radius of gyration: 13.35 Å; chains: 1; bounding box: 33×25×33 Å

Sequence (90 aa):
MTTFEELDALSSRELHDRAVKRAEHHLDVKFFWRLLSETPAAEAAEGDAEQGQEEVAHWSRQVLDVLRHDEEAMDARRPIYIDYLLRHSE

Foldseek 3Di:
DADLVNLVPDDLLVLLVVQVVVCVVVVVPVLLLVLCCVDPCNVVCVVPPVDDPVVSVVVSVVSVVVSNPCPVCSVVCSVSSSVRCVVVVD

Secondary structure (DSSP, 8-state):
---HHHHHTS-HHHHHHHHHHHHHHHT-HHHHHHHHTTSTTHHHHTTTTTS-HHHHHHHHHHHHHHHHH-HHHHHHHHHHHHHHHHHT--

pLDDT: mean 75.9, std 16.97, range [45.12, 94.62]

Organism: NCBI:txid166793